Protein AF-A0A838VL26-F1 (afdb_monomer_lite)

pLDDT: mean 94.05, std 8.37, range [40.69, 98.81]

Radius of gyration: 14.15 Å; chains: 1; bounding box: 40×35×31 Å

Sequence (126 aa):
MIEVTEVIELFLQVCPDVRPELEEYRKHWGDEPPLYYCEIDIFTSYVVDSYEKARTESFAPIFQLVERLITEGDDETQCLMIVGLLEGLQNSASWRSFGYHAFEPYLEPTSLAAWRELEVMWEGKD

Secondary structure (DSSP, 8-state):
-B-HHHHHHHHHHH-GGGHHHHHHHHHHHTTPPP-HHHHHHHHHHHHHHHHHTT--TTHHHHHHHHHHHHHHB-HHHHHIIIIIIIHHHHHHHHTSTT-GGGGGGG--HHHHHHHHHHHHHHHTT-

Foldseek 3Di:
DDELVCLLVLLCVLPVVLVVVLVVVCVVVDPDPDPSLVSLLSVLVVCLVCVVVVNCPSLQVNQVSLVCQCVVPDPVSVCCSLVSRLVSNQVVQCPPPVHSVVCLVNHDDVSNVSNVVVVVVVVVPD

Structure (mmCIF, N/CA/C/O backbone):
data_AF-A0A838VL26-F1
#
_entry.id   AF-A0A838VL26-F1
#
loop_
_atom_site.group_PDB
_atom_site.id
_atom_site.type_symbol
_atom_site.label_atom_id
_atom_site.label_alt_id
_atom_site.label_comp_id
_atom_site.label_asym_id
_atom_site.label_entity_id
_atom_site.label_seq_id
_atom_site.pdbx_PDB_ins_code
_atom_site.Cartn_x
_atom_site.Cartn_y
_atom_site.Cartn_z
_atom_site.occupancy
_atom_site.B_iso_or_equiv
_atom_site.auth_seq_id
_atom_site.auth_comp_id
_atom_site.auth_asym_id
_atom_site.auth_atom_id
_atom_site.pdbx_PDB_model_num
ATOM 1 N N . MET A 1 1 ? 1.165 9.511 17.219 1.00 85.62 1 MET A N 1
ATOM 2 C 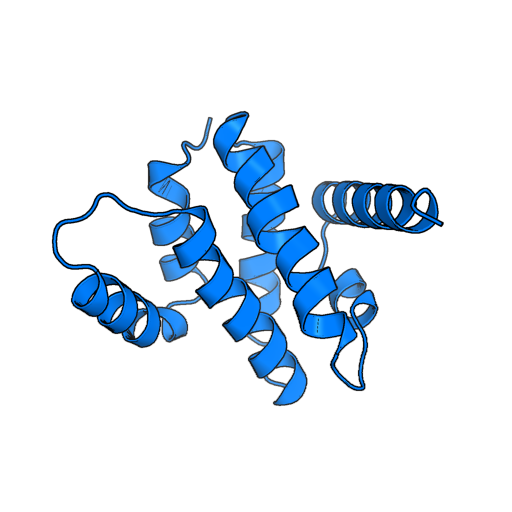CA . MET A 1 1 ? 0.307 9.669 16.045 1.00 85.62 1 MET A CA 1
ATOM 3 C C . MET A 1 1 ? 1.258 9.867 14.891 1.00 85.62 1 MET A C 1
ATOM 5 O O . MET A 1 1 ? 2.207 10.619 15.074 1.00 85.62 1 MET A O 1
ATOM 9 N N . ILE A 1 2 ? 1.130 9.065 13.842 1.00 94.56 2 ILE A N 1
ATOM 10 C CA . ILE A 1 2 ? 1.974 9.202 12.652 1.00 94.56 2 ILE A CA 1
ATOM 11 C C . ILE A 1 2 ? 1.356 10.304 11.798 1.00 94.56 2 ILE A C 1
ATOM 13 O O . ILE A 1 2 ? 0.151 10.263 11.558 1.00 94.56 2 ILE A O 1
ATOM 17 N N . GLU A 1 3 ? 2.160 11.279 11.396 1.00 96.75 3 GLU A N 1
ATOM 18 C CA . GLU A 1 3 ? 1.694 12.433 10.629 1.00 96.75 3 GLU A CA 1
ATOM 19 C C . GLU A 1 3 ? 1.833 12.167 9.125 1.00 96.75 3 GLU A C 1
ATOM 21 O O . GLU A 1 3 ? 2.752 11.467 8.681 1.00 96.75 3 GLU A O 1
ATOM 26 N N . VAL A 1 4 ? 0.993 12.814 8.311 1.00 95.56 4 VAL A N 1
ATOM 27 C CA . VAL A 1 4 ? 0.978 12.602 6.849 1.00 95.56 4 VAL A CA 1
ATOM 28 C C . VAL A 1 4 ? 2.344 12.870 6.197 1.00 95.56 4 VAL A C 1
ATOM 30 O O . VAL A 1 4 ? 2.744 12.203 5.244 1.00 95.56 4 VAL A O 1
ATOM 33 N N . THR A 1 5 ? 3.107 13.808 6.768 1.00 95.50 5 THR A N 1
ATOM 34 C CA . THR A 1 5 ? 4.452 14.192 6.310 1.00 95.50 5 THR A CA 1
ATOM 35 C C . THR A 1 5 ? 5.480 13.056 6.404 1.00 95.50 5 THR A C 1
ATOM 37 O O . THR A 1 5 ? 6.499 13.097 5.716 1.00 95.50 5 THR A O 1
ATOM 40 N N . GLU A 1 6 ? 5.223 12.031 7.223 1.00 96.44 6 GLU A N 1
ATOM 41 C CA . GLU A 1 6 ? 6.119 10.888 7.438 1.00 96.44 6 GLU A CA 1
ATOM 42 C C . GLU A 1 6 ? 5.827 9.717 6.487 1.00 96.44 6 GLU A C 1
ATOM 44 O O . GLU A 1 6 ? 6.688 8.862 6.268 1.00 96.44 6 GLU A O 1
ATOM 49 N N . VAL A 1 7 ? 4.620 9.670 5.909 1.00 96.69 7 VAL A N 1
ATOM 50 C CA . VAL A 1 7 ? 4.082 8.508 5.182 1.00 96.69 7 VAL A CA 1
ATOM 51 C C . VAL A 1 7 ? 5.003 8.061 4.052 1.00 96.69 7 VAL A C 1
ATOM 53 O O . VAL A 1 7 ? 5.378 6.892 3.984 1.00 96.69 7 VAL A O 1
ATOM 56 N N . ILE A 1 8 ? 5.405 8.983 3.179 1.00 96.00 8 ILE A N 1
ATOM 57 C CA . ILE A 1 8 ? 6.173 8.638 1.976 1.00 96.00 8 ILE A CA 1
ATOM 58 C C . ILE A 1 8 ? 7.541 8.053 2.337 1.00 96.00 8 ILE A C 1
ATOM 60 O O . ILE A 1 8 ? 7.962 7.050 1.761 1.00 96.00 8 ILE A O 1
ATOM 64 N N . GLU A 1 9 ? 8.213 8.609 3.345 1.00 95.81 9 GLU A N 1
ATOM 65 C CA . GLU A 1 9 ? 9.499 8.080 3.802 1.00 95.81 9 GLU A CA 1
ATOM 66 C C . GLU A 1 9 ? 9.358 6.713 4.483 1.00 95.81 9 GLU A C 1
ATOM 68 O O . GLU A 1 9 ? 10.234 5.861 4.327 1.00 95.81 9 GLU A O 1
ATOM 73 N N . LEU A 1 10 ? 8.251 6.454 5.187 1.00 97.69 10 LEU A N 1
ATOM 74 C CA . LEU A 1 10 ? 7.957 5.122 5.726 1.00 97.69 10 LEU A CA 1
ATOM 75 C C . LEU A 1 10 ? 7.731 4.099 4.605 1.00 97.69 10 LEU A C 1
ATOM 77 O O . LEU A 1 10 ? 8.268 2.991 4.666 1.00 97.69 10 LEU A O 1
ATOM 81 N N . PHE A 1 11 ? 7.011 4.471 3.545 1.00 97.38 11 PHE A N 1
ATOM 82 C CA . PHE A 1 11 ? 6.819 3.606 2.380 1.00 97.38 11 PHE A CA 1
ATOM 83 C C . PHE A 1 11 ? 8.134 3.297 1.658 1.00 97.38 11 PHE A C 1
ATOM 85 O O . PHE A 1 11 ? 8.386 2.148 1.292 1.00 97.38 11 PHE A O 1
ATOM 92 N N . LEU A 1 12 ? 9.025 4.281 1.518 1.00 96.44 12 LEU A N 1
ATOM 93 C CA . LEU A 1 12 ? 10.348 4.077 0.921 1.00 96.44 12 LEU A CA 1
ATOM 94 C C . LEU A 1 12 ? 11.255 3.136 1.734 1.00 96.44 12 LEU A C 1
ATOM 96 O O . LEU A 1 12 ? 12.210 2.594 1.174 1.00 96.44 12 LEU A O 1
ATOM 100 N N . GLN A 1 13 ? 10.984 2.925 3.027 1.00 96.69 13 GLN A N 1
ATOM 101 C CA . GLN A 1 13 ? 11.711 1.944 3.846 1.00 96.69 13 GLN A CA 1
ATOM 102 C C . GLN A 1 13 ? 11.281 0.503 3.551 1.00 96.69 13 GLN A C 1
ATOM 104 O O . GLN A 1 13 ? 12.120 -0.397 3.578 1.00 96.69 13 GLN A O 1
ATOM 109 N N . VAL A 1 14 ? 9.995 0.277 3.263 1.00 96.00 14 VAL A N 1
ATOM 110 C CA . VAL A 1 14 ? 9.442 -1.064 2.983 1.00 96.00 14 VAL A CA 1
ATOM 111 C C . VAL A 1 14 ? 9.406 -1.399 1.491 1.00 96.00 14 VAL A C 1
ATOM 113 O O . VAL A 1 14 ? 9.353 -2.570 1.119 1.00 96.00 14 VAL A O 1
ATOM 116 N N . CYS A 1 15 ? 9.464 -0.379 0.635 1.00 93.56 15 CYS A N 1
ATOM 117 C CA . CYS A 1 15 ? 9.392 -0.497 -0.814 1.00 93.56 15 CYS A CA 1
ATOM 118 C C . CYS A 1 15 ? 10.355 0.487 -1.511 1.00 93.56 15 CYS A C 1
ATOM 120 O O . CYS A 1 15 ? 9.924 1.442 -2.166 1.00 93.56 15 CYS A O 1
ATOM 122 N N . PRO A 1 16 ? 11.679 0.279 -1.385 1.00 94.56 16 PRO A N 1
ATOM 123 C CA . PRO A 1 16 ? 12.679 1.209 -1.913 1.00 94.56 16 PRO A CA 1
ATOM 124 C C . PRO A 1 16 ? 12.692 1.294 -3.446 1.00 94.56 16 PRO A C 1
ATOM 126 O O . PRO A 1 16 ? 13.146 2.301 -3.989 1.00 94.56 16 PRO A O 1
ATOM 129 N N . ASP A 1 17 ? 12.170 0.280 -4.139 1.00 92.81 17 ASP A N 1
ATOM 130 C CA . ASP A 1 17 ? 12.150 0.188 -5.604 1.00 92.81 17 ASP A CA 1
ATOM 131 C C . ASP A 1 17 ? 11.301 1.284 -6.273 1.00 92.81 17 ASP A C 1
ATOM 133 O O . ASP A 1 17 ? 11.505 1.579 -7.448 1.00 92.81 17 ASP A O 1
ATOM 137 N N . VAL A 1 18 ? 10.399 1.931 -5.524 1.00 94.50 18 VAL A N 1
ATOM 138 C CA . VAL A 1 18 ? 9.567 3.055 -5.998 1.00 94.50 18 VAL A CA 1
ATOM 139 C C . VAL A 1 18 ? 10.349 4.372 -6.068 1.00 94.50 18 VAL A C 1
ATOM 141 O O . VAL A 1 18 ? 9.956 5.300 -6.776 1.00 94.50 18 VAL A O 1
ATOM 144 N N . ARG A 1 19 ? 11.495 4.471 -5.379 1.00 94.88 19 ARG A N 1
ATOM 145 C CA .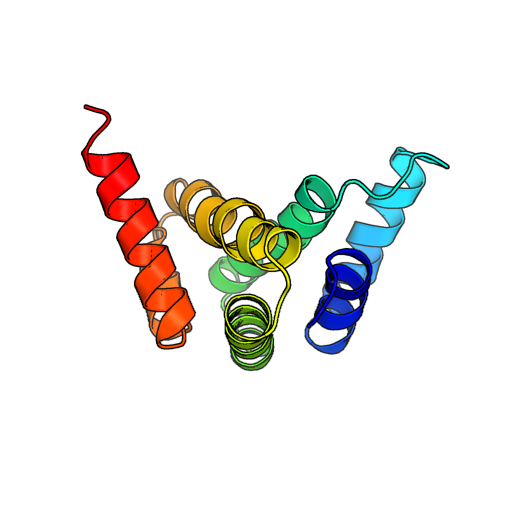 ARG A 1 19 ? 12.276 5.714 -5.269 1.00 94.88 19 ARG A CA 1
ATOM 146 C C . ARG A 1 19 ? 12.572 6.393 -6.615 1.00 94.88 19 ARG A C 1
ATOM 148 O O . ARG A 1 19 ? 12.357 7.600 -6.686 1.00 94.88 19 ARG A O 1
ATOM 155 N N . PRO A 1 20 ? 13.023 5.690 -7.674 1.00 95.00 20 PRO A N 1
ATOM 156 C CA . PRO A 1 20 ? 13.330 6.346 -8.944 1.00 95.00 20 PRO A CA 1
ATOM 157 C C . PRO A 1 20 ? 12.106 7.003 -9.597 1.00 95.00 20 PRO A C 1
ATOM 159 O O . PRO A 1 20 ? 12.223 8.078 -10.177 1.00 95.00 20 PRO A O 1
ATOM 162 N N . GLU A 1 21 ? 10.934 6.374 -9.492 1.00 94.12 21 GLU A N 1
ATOM 163 C CA . GLU A 1 21 ? 9.687 6.897 -10.060 1.00 94.12 21 GLU A CA 1
ATOM 164 C C . GLU A 1 21 ? 9.194 8.122 -9.286 1.00 94.12 21 GLU A C 1
ATOM 166 O O . GLU A 1 21 ? 8.838 9.137 -9.882 1.00 94.12 21 GLU A O 1
ATOM 171 N N . LEU A 1 22 ? 9.275 8.070 -7.955 1.00 93.56 22 LEU A N 1
ATOM 172 C CA . LEU A 1 22 ? 8.947 9.196 -7.086 1.00 93.56 22 LEU A CA 1
ATOM 173 C C . LEU A 1 22 ? 9.881 10.400 -7.304 1.00 93.56 22 LEU A C 1
ATOM 175 O O . LEU A 1 22 ? 9.429 11.544 -7.315 1.00 93.56 22 LEU A O 1
ATOM 179 N N . GLU A 1 23 ? 11.183 10.168 -7.484 1.00 92.94 23 GLU A N 1
ATOM 180 C CA . GLU A 1 23 ? 12.156 11.232 -7.768 1.00 92.94 23 GLU A CA 1
ATOM 181 C C . GLU A 1 23 ? 11.893 11.904 -9.124 1.00 92.94 23 GLU A C 1
ATOM 183 O O . GLU A 1 23 ? 11.954 13.133 -9.220 1.00 92.94 23 GLU A O 1
ATOM 188 N N . GLU A 1 24 ? 11.554 11.129 -10.159 1.00 92.81 24 GLU A N 1
ATOM 189 C CA . GLU A 1 24 ? 11.183 11.684 -11.466 1.00 92.81 24 GLU A CA 1
ATOM 190 C C . GLU A 1 24 ? 9.853 12.449 -11.397 1.00 92.81 24 GLU A C 1
ATOM 192 O O . GLU A 1 24 ? 9.755 13.549 -11.946 1.00 92.81 24 GLU A O 1
ATOM 197 N N . TYR A 1 25 ? 8.863 11.931 -10.658 1.00 91.44 25 TYR A N 1
ATOM 198 C CA . TYR A 1 25 ? 7.617 12.646 -10.376 1.00 91.44 25 TYR A CA 1
ATOM 199 C C . TYR A 1 25 ? 7.900 14.000 -9.712 1.00 91.44 25 TYR A C 1
ATOM 201 O O . TYR A 1 25 ? 7.502 15.040 -10.232 1.00 91.44 25 TYR A O 1
ATOM 209 N N . ARG A 1 26 ? 8.660 14.027 -8.613 1.00 91.06 26 ARG A N 1
ATOM 210 C CA . ARG A 1 26 ? 8.997 15.274 -7.900 1.00 91.06 26 ARG A CA 1
ATOM 211 C C . ARG A 1 26 ? 9.738 16.266 -8.792 1.00 91.06 26 ARG A C 1
ATOM 213 O O . ARG A 1 26 ? 9.423 17.451 -8.800 1.00 91.06 26 ARG A O 1
ATOM 220 N N . LYS A 1 27 ? 10.675 15.787 -9.614 1.00 90.81 27 LYS A N 1
ATOM 221 C CA . LYS A 1 27 ? 11.397 16.626 -10.580 1.00 90.81 27 LYS A CA 1
ATOM 222 C C . LYS A 1 27 ? 10.473 17.248 -11.631 1.00 90.81 27 LYS A C 1
ATOM 224 O O . LYS A 1 27 ? 10.732 18.372 -12.058 1.00 90.81 27 LYS A O 1
ATOM 229 N N . HIS A 1 28 ? 9.423 16.540 -12.050 1.00 88.38 28 HIS A N 1
ATOM 230 C CA . HIS A 1 28 ? 8.428 17.066 -12.984 1.00 88.38 28 HIS A CA 1
ATOM 231 C C . HIS A 1 28 ? 7.651 18.254 -12.397 1.00 88.38 28 HIS A C 1
ATOM 233 O O . HIS A 1 28 ? 7.385 19.218 -13.115 1.00 88.38 28 HIS A O 1
ATOM 239 N N . TRP A 1 29 ? 7.327 18.201 -11.102 1.00 83.75 29 TRP A N 1
ATOM 240 C CA . TRP A 1 29 ? 6.551 19.233 -10.402 1.00 83.75 29 TRP A CA 1
ATOM 241 C C . TRP A 1 29 ? 7.405 20.338 -9.753 1.00 83.75 29 TRP A C 1
ATOM 243 O O . TRP A 1 29 ? 6.880 21.397 -9.421 1.00 83.75 29 TRP A O 1
ATOM 253 N N . GLY A 1 30 ? 8.724 20.155 -9.647 1.00 80.06 30 GLY A N 1
ATOM 254 C CA . GLY A 1 30 ? 9.654 21.189 -9.186 1.00 80.06 30 GLY A CA 1
ATOM 255 C C . GLY A 1 30 ? 9.567 21.448 -7.679 1.00 80.06 30 GLY A C 1
ATOM 256 O O . GLY A 1 30 ? 9.582 20.509 -6.891 1.00 80.06 30 GLY A O 1
ATOM 257 N N . ASP A 1 31 ? 9.509 22.725 -7.285 1.00 80.31 31 ASP A N 1
ATOM 258 C CA . ASP A 1 31 ? 9.498 23.168 -5.878 1.00 80.31 31 ASP A CA 1
ATOM 259 C C . ASP A 1 31 ? 8.081 23.236 -5.264 1.00 80.31 31 ASP A C 1
ATOM 261 O O . ASP A 1 31 ? 7.886 23.834 -4.202 1.00 80.31 31 ASP A O 1
ATOM 265 N N . GLU A 1 32 ? 7.074 22.672 -5.934 1.00 80.31 32 GLU A N 1
ATOM 266 C CA . GLU A 1 32 ? 5.717 22.585 -5.388 1.00 80.31 32 GLU A CA 1
ATOM 267 C C . GLU A 1 32 ? 5.703 21.719 -4.111 1.00 80.31 32 GLU A C 1
ATOM 269 O O . GLU A 1 32 ? 6.471 20.756 -3.994 1.00 80.31 32 GLU A O 1
ATOM 274 N N . PRO A 1 33 ? 4.849 22.040 -3.120 1.00 76.06 33 PRO A N 1
ATOM 275 C CA . PRO A 1 33 ? 4.739 21.238 -1.911 1.00 76.06 33 PRO A CA 1
ATOM 276 C C . PRO A 1 33 ? 4.300 19.799 -2.239 1.00 76.06 33 PRO A C 1
ATOM 278 O O . PRO A 1 33 ? 3.593 19.585 -3.229 1.00 76.06 33 PRO A O 1
ATOM 281 N N . PRO A 1 34 ? 4.664 18.808 -1.400 1.00 75.81 34 PRO A N 1
ATOM 282 C CA . PRO A 1 34 ? 4.289 17.418 -1.628 1.00 75.81 34 PRO A CA 1
ATOM 283 C C . PRO A 1 34 ? 2.778 17.255 -1.790 1.00 75.81 34 PRO A C 1
ATOM 285 O O . PRO A 1 34 ? 1.991 17.653 -0.930 1.00 75.81 34 PRO A O 1
ATOM 288 N N . LEU A 1 35 ? 2.377 16.622 -2.889 1.00 87.25 35 LEU A N 1
ATOM 289 C CA . LEU A 1 35 ? 0.999 16.213 -3.123 1.00 87.25 35 LEU A CA 1
ATOM 290 C C . LEU A 1 35 ? 0.858 14.765 -2.660 1.00 87.25 35 LEU A C 1
ATOM 292 O O . LEU A 1 35 ? 0.945 13.852 -3.475 1.00 87.25 35 LEU A O 1
ATOM 296 N N . TYR A 1 36 ? 0.676 14.545 -1.354 1.00 92.19 36 TYR A N 1
ATOM 297 C CA . TYR A 1 36 ? 0.710 13.197 -0.763 1.00 92.19 36 TYR A CA 1
ATOM 298 C C . TYR A 1 36 ? -0.244 12.205 -1.440 1.00 92.19 36 TYR A C 1
ATOM 300 O O . TYR A 1 36 ? 0.126 11.057 -1.649 1.00 92.19 36 TYR A O 1
ATOM 308 N N . TYR A 1 37 ? -1.429 12.657 -1.863 1.00 91.75 37 TYR A N 1
ATOM 309 C CA . TYR A 1 37 ? -2.382 11.839 -2.624 1.00 91.75 37 TYR A CA 1
ATOM 310 C C . TYR A 1 37 ? -1.881 11.451 -4.022 1.00 91.75 37 TYR A C 1
ATOM 312 O O . TYR A 1 37 ? -2.213 10.382 -4.517 1.00 91.75 37 TYR A O 1
ATOM 320 N N . CYS A 1 38 ? -1.076 12.290 -4.669 1.00 91.94 38 CYS A N 1
ATOM 321 C CA . CYS A 1 38 ? -0.473 11.956 -5.957 1.00 91.94 38 CYS A CA 1
ATOM 322 C C . CYS A 1 38 ? 0.778 11.089 -5.778 1.00 91.94 38 CYS A C 1
ATOM 324 O O . CYS A 1 38 ? 1.000 10.167 -6.552 1.00 91.94 38 CYS A O 1
ATOM 326 N N . GLU A 1 39 ? 1.586 11.353 -4.748 1.00 94.50 39 GLU A N 1
ATOM 327 C CA . GLU A 1 39 ? 2.763 10.532 -4.453 1.00 94.50 39 GLU A CA 1
ATOM 328 C C . GLU A 1 39 ? 2.365 9.118 -4.009 1.00 94.50 39 GLU A C 1
ATOM 330 O O . GLU A 1 39 ? 3.020 8.156 -4.405 1.00 94.50 39 GLU A O 1
ATOM 335 N N . ILE A 1 40 ? 1.276 8.962 -3.243 1.00 96.69 40 I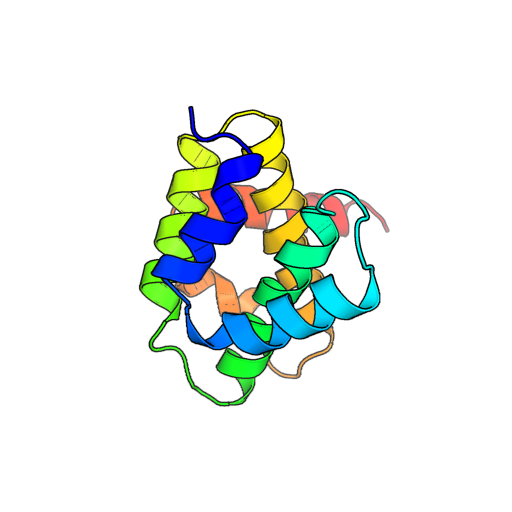LE A N 1
ATOM 336 C CA . ILE A 1 40 ? 0.801 7.638 -2.821 1.00 96.69 40 ILE A CA 1
ATOM 337 C C . ILE A 1 40 ? 0.265 6.805 -3.997 1.00 96.69 40 ILE A C 1
ATOM 339 O O . ILE A 1 40 ? 0.413 5.584 -3.990 1.00 96.69 40 ILE A O 1
ATOM 343 N N . ASP A 1 41 ? -0.266 7.443 -5.047 1.00 95.06 41 ASP A N 1
ATOM 344 C CA . ASP A 1 41 ? -0.744 6.761 -6.262 1.00 95.06 41 ASP A CA 1
ATOM 345 C C . ASP A 1 41 ? 0.389 6.055 -7.034 1.00 95.06 41 ASP A C 1
ATOM 347 O O . ASP A 1 41 ? 0.184 5.029 -7.689 1.00 95.06 41 ASP A O 1
ATOM 351 N N . ILE A 1 42 ? 1.628 6.530 -6.876 1.00 95.88 42 ILE A N 1
ATOM 352 C CA . ILE A 1 42 ? 2.818 5.849 -7.400 1.00 95.88 42 ILE A CA 1
ATOM 353 C C . ILE A 1 42 ? 2.997 4.490 -6.704 1.00 95.88 42 ILE A C 1
ATOM 355 O O . ILE A 1 42 ? 3.278 3.479 -7.350 1.00 95.88 42 ILE A O 1
ATOM 359 N N . PHE A 1 43 ? 2.770 4.423 -5.388 1.00 97.00 43 PHE A N 1
ATOM 360 C CA . PHE A 1 43 ? 2.830 3.165 -4.637 1.00 97.00 43 PHE A CA 1
ATOM 361 C C . PHE A 1 43 ? 1.659 2.239 -4.980 1.00 97.00 43 PHE A C 1
ATOM 363 O O . PHE A 1 43 ? 1.865 1.033 -5.130 1.00 97.00 43 PHE A O 1
ATOM 370 N N . THR A 1 44 ? 0.456 2.788 -5.174 1.00 97.06 44 THR A N 1
ATOM 371 C CA . THR A 1 44 ? -0.700 2.048 -5.705 1.00 97.06 44 THR A CA 1
ATOM 372 C C . THR A 1 44 ? -0.352 1.377 -7.033 1.00 97.06 44 THR A C 1
ATOM 374 O O . THR A 1 44 ? -0.509 0.161 -7.183 1.00 97.06 44 THR A O 1
ATOM 377 N N . SER A 1 45 ? 0.184 2.153 -7.979 1.00 96.31 45 SER A N 1
ATOM 378 C CA . SER A 1 45 ? 0.597 1.667 -9.298 1.00 96.31 45 SER A CA 1
ATOM 379 C C . SER A 1 45 ? 1.657 0.576 -9.185 1.00 96.31 45 SER A C 1
ATOM 381 O O . SER A 1 45 ? 1.516 -0.484 -9.796 1.00 96.31 45 SER A O 1
ATOM 383 N N . TYR A 1 46 ? 2.668 0.781 -8.337 1.00 96.88 46 TYR A N 1
ATOM 384 C CA . TYR A 1 46 ? 3.706 -0.213 -8.078 1.00 96.88 46 TYR A CA 1
ATOM 385 C C . TYR A 1 46 ? 3.137 -1.549 -7.587 1.00 96.88 46 TYR A C 1
ATOM 387 O O . TYR A 1 46 ? 3.538 -2.605 -8.086 1.00 96.88 46 TYR A O 1
ATOM 395 N N . VAL A 1 47 ? 2.212 -1.530 -6.623 1.00 98.00 47 VAL A N 1
ATOM 396 C CA . VAL A 1 47 ? 1.608 -2.749 -6.060 1.00 98.00 47 VAL A CA 1
ATOM 397 C C . VAL A 1 47 ? 0.807 -3.499 -7.126 1.00 98.00 47 VAL A C 1
ATOM 399 O O . VAL A 1 47 ? 0.985 -4.707 -7.291 1.00 98.00 47 VAL A O 1
ATOM 402 N N . VAL A 1 48 ? -0.012 -2.790 -7.906 1.00 98.19 48 VAL A N 1
ATOM 403 C CA . VAL A 1 48 ? -0.822 -3.377 -8.989 1.00 98.19 48 VAL A CA 1
ATOM 404 C C . VAL A 1 48 ? 0.059 -4.029 -10.053 1.00 98.19 48 VAL A C 1
ATOM 406 O O . VAL A 1 48 ? -0.133 -5.197 -10.401 1.00 98.19 48 VAL A O 1
ATOM 409 N N . ASP A 1 49 ? 1.069 -3.305 -10.525 1.00 97.38 49 ASP A N 1
ATOM 410 C CA . ASP A 1 49 ? 2.005 -3.783 -11.539 1.00 97.38 49 ASP A CA 1
ATOM 411 C C . ASP A 1 49 ? 2.868 -4.950 -11.050 1.00 97.38 49 ASP A C 1
ATOM 413 O O . ASP A 1 49 ? 3.241 -5.837 -11.825 1.00 97.38 49 ASP A O 1
ATOM 417 N N . SER A 1 50 ? 3.232 -4.942 -9.770 1.00 97.38 50 SER A N 1
ATOM 418 C CA . SER A 1 50 ? 4.027 -6.004 -9.158 1.00 97.38 50 SER A CA 1
ATOM 419 C C . SER A 1 50 ? 3.213 -7.285 -9.008 1.00 97.38 50 SER A C 1
ATOM 421 O O . SER A 1 50 ? 3.727 -8.361 -9.323 1.00 97.38 50 SER A O 1
ATOM 423 N N . TYR A 1 51 ? 1.927 -7.176 -8.656 1.00 98.19 51 TYR A N 1
ATOM 424 C CA . TYR A 1 51 ? 1.016 -8.320 -8.651 1.00 98.19 51 TYR A CA 1
ATOM 425 C C . TYR A 1 51 ? 0.878 -8.936 -10.048 1.00 98.19 51 TYR A C 1
ATOM 427 O O . TYR A 1 51 ? 1.044 -10.144 -10.210 1.00 98.19 51 TYR A O 1
ATOM 435 N N . GLU A 1 52 ? 0.674 -8.107 -11.079 1.00 97.75 52 GLU A N 1
ATOM 436 C CA . GLU A 1 52 ? 0.573 -8.561 -12.476 1.00 97.75 52 GLU A CA 1
ATOM 437 C C . GLU A 1 52 ? 1.831 -9.312 -12.947 1.00 97.75 52 GLU A C 1
ATOM 439 O O . GLU A 1 52 ? 1.756 -10.256 -13.734 1.00 97.75 52 GLU A O 1
ATOM 444 N N . LYS A 1 53 ? 3.000 -8.925 -12.424 1.00 97.50 53 LYS A N 1
ATOM 445 C CA . LYS A 1 53 ? 4.304 -9.538 -12.723 1.00 97.50 53 LYS A CA 1
ATOM 446 C C . LYS A 1 53 ? 4.672 -10.677 -11.761 1.00 97.50 53 LYS A C 1
ATOM 448 O O . LYS A 1 53 ? 5.799 -11.167 -11.831 1.00 97.50 53 LYS A O 1
ATOM 453 N N . ALA A 1 54 ? 3.752 -11.093 -10.886 1.00 97.25 54 ALA A N 1
ATOM 454 C CA . ALA A 1 54 ? 3.947 -12.111 -9.850 1.00 97.25 54 ALA A CA 1
ATOM 455 C C . ALA A 1 54 ? 5.129 -11.831 -8.895 1.00 97.25 54 ALA A C 1
ATOM 457 O O . ALA A 1 54 ? 5.779 -12.759 -8.416 1.00 97.25 54 ALA A O 1
ATOM 458 N N . ARG A 1 55 ? 5.406 -10.551 -8.618 1.00 96.56 55 ARG A N 1
ATOM 459 C CA . ARG A 1 55 ? 6.438 -10.088 -7.679 1.00 96.56 55 ARG A CA 1
ATOM 460 C C . ARG A 1 55 ? 5.782 -9.549 -6.418 1.00 96.56 55 ARG A C 1
ATOM 462 O O . ARG A 1 55 ? 5.416 -8.381 -6.351 1.00 96.56 55 ARG A O 1
ATOM 469 N N . THR A 1 56 ? 5.564 -10.412 -5.436 1.00 96.44 56 THR A N 1
ATOM 470 C CA . THR A 1 56 ? 4.821 -10.063 -4.213 1.00 96.44 56 THR A CA 1
ATOM 471 C C . THR A 1 56 ? 5.695 -10.082 -2.960 1.00 96.44 56 THR A C 1
ATOM 473 O O . THR A 1 56 ? 5.181 -10.113 -1.845 1.00 96.44 56 THR A O 1
ATOM 476 N N . GLU A 1 57 ? 7.019 -10.088 -3.113 1.00 93.94 57 GLU A N 1
ATOM 477 C CA . GLU A 1 57 ? 7.983 -10.203 -2.013 1.00 93.94 57 GLU A CA 1
ATOM 478 C C . GLU A 1 57 ? 7.892 -9.021 -1.038 1.00 93.94 57 GLU A C 1
ATOM 480 O O . GLU A 1 57 ? 8.019 -9.202 0.171 1.00 93.94 57 GLU A O 1
ATOM 485 N N . SER A 1 58 ? 7.607 -7.823 -1.555 1.00 93.25 58 SER A N 1
ATOM 486 C CA . SER A 1 58 ? 7.445 -6.604 -0.753 1.00 93.25 58 SER A CA 1
ATOM 487 C C . SER A 1 58 ? 6.032 -6.416 -0.198 1.00 93.25 58 SER A C 1
ATOM 489 O O . SER A 1 58 ? 5.798 -5.457 0.529 1.00 93.25 58 SER A O 1
ATOM 491 N N . PHE A 1 59 ? 5.070 -7.292 -0.512 1.00 97.25 59 PHE A N 1
ATOM 492 C CA . PHE A 1 59 ? 3.668 -7.033 -0.165 1.00 97.25 59 PHE A CA 1
ATOM 493 C C . PHE A 1 59 ? 3.446 -7.087 1.341 1.00 97.25 59 PHE A C 1
ATOM 495 O O . PHE A 1 59 ? 2.886 -6.154 1.899 1.00 97.25 59 PHE A O 1
ATOM 502 N N . ALA A 1 60 ? 3.937 -8.130 2.014 1.00 97.25 60 ALA A N 1
ATOM 503 C CA . ALA A 1 60 ? 3.768 -8.265 3.459 1.00 97.25 60 ALA A CA 1
ATOM 504 C C . ALA A 1 60 ? 4.209 -7.006 4.242 1.00 97.25 60 ALA A C 1
ATOM 506 O O . ALA A 1 60 ? 3.385 -6.469 4.980 1.00 97.25 60 ALA A O 1
ATOM 507 N N . PRO A 1 61 ? 5.434 -6.464 4.071 1.00 97.81 61 PRO A N 1
ATOM 508 C CA . PRO A 1 61 ? 5.825 -5.253 4.792 1.00 97.81 61 PRO A CA 1
ATOM 509 C C . PRO A 1 61 ? 5.069 -3.992 4.337 1.00 97.81 61 PRO A C 1
ATOM 511 O O . PRO A 1 61 ? 4.844 -3.109 5.162 1.00 97.81 61 PRO A O 1
ATOM 514 N N . ILE A 1 62 ? 4.636 -3.899 3.071 1.00 98.19 62 ILE A N 1
ATOM 515 C CA . ILE A 1 62 ? 3.788 -2.792 2.597 1.00 98.19 62 ILE A CA 1
ATOM 516 C C . ILE A 1 62 ? 2.438 -2.810 3.318 1.00 98.19 62 ILE A C 1
ATOM 518 O O . ILE A 1 62 ? 2.063 -1.820 3.937 1.00 98.19 62 ILE A O 1
ATOM 522 N N . PHE A 1 63 ? 1.716 -3.929 3.287 1.00 98.56 63 PHE A N 1
ATOM 523 C CA . PHE A 1 63 ? 0.377 -4.004 3.873 1.00 98.56 63 PHE A CA 1
ATOM 524 C C . PHE A 1 63 ? 0.393 -3.943 5.409 1.00 98.56 63 PHE A C 1
ATOM 526 O O . PHE A 1 63 ? -0.502 -3.346 6.003 1.00 98.56 63 PHE A O 1
ATOM 533 N N . GLN A 1 64 ? 1.458 -4.427 6.059 1.00 98.62 64 GLN A N 1
ATOM 534 C CA . GLN A 1 64 ? 1.686 -4.190 7.491 1.00 98.62 64 GLN A CA 1
ATOM 535 C C . GLN A 1 64 ? 1.885 -2.705 7.818 1.00 98.62 64 GLN A C 1
ATOM 537 O O . GLN A 1 64 ? 1.408 -2.227 8.848 1.00 98.62 64 GLN A O 1
ATOM 542 N N . LEU A 1 65 ? 2.581 -1.958 6.954 1.00 98.69 65 LEU A N 1
ATOM 543 C CA . LEU A 1 65 ? 2.713 -0.513 7.116 1.00 98.69 65 LEU A CA 1
ATOM 544 C C . LEU A 1 65 ? 1.362 0.189 6.929 1.00 98.69 65 LEU A C 1
ATOM 546 O O . LEU A 1 65 ? 1.037 1.064 7.724 1.00 98.69 65 LEU A O 1
ATOM 550 N N . VAL A 1 66 ? 0.562 -0.215 5.939 1.00 98.62 66 VAL A N 1
ATOM 551 C CA . VAL A 1 66 ? -0.789 0.332 5.717 1.00 98.62 66 VAL A CA 1
ATOM 552 C C . VAL A 1 66 ? -1.667 0.149 6.953 1.00 98.62 66 VAL A C 1
ATOM 554 O O . VAL A 1 66 ? -2.252 1.117 7.433 1.00 98.62 66 VAL A O 1
ATOM 557 N N . GLU A 1 67 ? -1.704 -1.059 7.518 1.00 98.81 67 GLU A N 1
ATOM 558 C CA . GLU A 1 67 ? -2.425 -1.347 8.764 1.00 98.81 67 GLU A CA 1
ATOM 559 C C . GLU A 1 67 ? -1.987 -0.423 9.901 1.00 98.81 67 GLU A C 1
ATOM 561 O O . GLU A 1 67 ? -2.811 0.182 10.591 1.00 98.81 67 GLU A O 1
ATOM 566 N N . ARG A 1 68 ? -0.671 -0.277 10.080 1.00 98.62 68 ARG A N 1
ATOM 567 C CA . ARG A 1 68 ? -0.102 0.589 11.111 1.00 98.62 68 ARG A CA 1
ATOM 568 C C . ARG A 1 68 ? -0.475 2.057 10.894 1.00 98.62 68 ARG A C 1
ATOM 570 O O . ARG A 1 68 ? -0.802 2.745 11.851 1.00 98.62 68 ARG A O 1
ATOM 577 N N . LEU A 1 69 ? -0.448 2.544 9.658 1.00 98.62 69 LEU A N 1
ATOM 578 C CA . LEU A 1 69 ? -0.794 3.930 9.338 1.00 98.62 69 LEU A CA 1
ATOM 579 C C . LEU A 1 69 ? -2.290 4.215 9.536 1.00 98.62 69 LEU A C 1
ATOM 581 O O . LEU A 1 69 ? -2.639 5.289 10.016 1.00 98.62 69 LEU A O 1
ATOM 585 N N . ILE A 1 70 ? -3.167 3.248 9.256 1.00 98.62 70 ILE A N 1
ATOM 586 C CA . ILE A 1 70 ? -4.608 3.367 9.535 1.00 98.62 70 ILE A CA 1
ATOM 587 C C . ILE A 1 70 ? -4.896 3.331 11.047 1.00 98.62 70 ILE A C 1
ATOM 589 O O . ILE A 1 70 ? -5.825 3.978 11.517 1.00 98.62 70 ILE A O 1
ATOM 593 N N . THR A 1 71 ? -4.116 2.586 11.830 1.00 98.44 71 THR A N 1
ATOM 594 C CA . THR A 1 71 ? -4.378 2.400 13.270 1.00 98.44 71 THR A CA 1
ATOM 595 C C . THR A 1 71 ? -3.693 3.434 14.165 1.00 98.44 71 THR A C 1
ATOM 597 O O . THR A 1 71 ? -4.235 3.803 15.207 1.00 98.44 71 THR A O 1
ATOM 600 N N . GLU A 1 72 ? -2.504 3.904 13.785 1.00 98.06 72 GLU A N 1
ATOM 601 C CA . GLU A 1 72 ? -1.659 4.795 14.594 1.00 98.06 72 GLU A CA 1
ATOM 602 C C . GLU A 1 72 ? -1.528 6.218 14.015 1.00 98.06 72 GLU A C 1
ATOM 604 O O . GLU A 1 72 ? -0.958 7.097 14.677 1.00 98.06 72 GLU A O 1
ATOM 609 N N . GLY A 1 73 ? -2.007 6.445 12.788 1.00 98.06 73 GLY A N 1
ATOM 610 C CA . GLY A 1 73 ? -1.961 7.731 12.091 1.00 98.06 73 GLY A CA 1
ATOM 611 C C . GLY A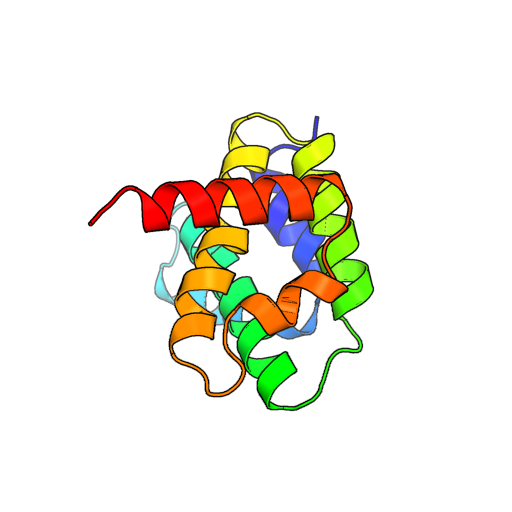 1 73 ? -2.958 8.762 12.617 1.00 98.06 73 GLY A C 1
ATOM 612 O O . GLY A 1 73 ? -3.926 8.419 13.299 1.00 98.06 73 GLY A O 1
ATOM 613 N N . ASP A 1 74 ? -2.709 10.033 12.307 1.00 98.12 74 ASP A N 1
ATOM 614 C CA . ASP A 1 74 ? -3.702 11.103 12.452 1.00 98.12 74 ASP A CA 1
ATOM 615 C C . ASP A 1 74 ? -4.836 10.963 11.427 1.00 98.12 74 ASP A C 1
ATOM 617 O O . ASP A 1 74 ? -4.777 10.135 10.517 1.00 98.12 74 ASP A O 1
ATOM 621 N N . ASP A 1 75 ? -5.882 11.778 11.568 1.00 97.75 75 ASP A N 1
ATOM 622 C CA . ASP A 1 75 ? -7.041 11.748 10.667 1.00 97.75 75 ASP A CA 1
ATOM 623 C C . ASP A 1 75 ? -6.623 11.919 9.192 1.00 97.75 75 ASP A C 1
ATOM 625 O O . ASP A 1 75 ? -7.197 11.288 8.303 1.00 97.75 75 ASP A O 1
ATOM 629 N N . GLU A 1 76 ? -5.599 12.738 8.919 1.00 97.44 76 GLU A N 1
ATOM 630 C CA . GLU A 1 76 ? -5.091 12.964 7.564 1.00 97.44 76 GLU A CA 1
ATOM 631 C C . GLU A 1 76 ? -4.357 11.735 7.009 1.00 97.44 76 GLU A C 1
ATOM 633 O O . GLU A 1 76 ? -4.617 11.326 5.877 1.00 97.44 76 GLU A O 1
ATOM 638 N N . THR A 1 77 ? -3.505 11.092 7.808 1.00 98.44 77 THR A N 1
ATOM 639 C CA . THR A 1 77 ? -2.805 9.847 7.459 1.00 98.44 77 THR A CA 1
ATOM 640 C C . THR A 1 77 ? -3.780 8.702 7.246 1.00 98.44 77 THR A C 1
ATOM 642 O O . THR A 1 77 ? -3.667 7.975 6.257 1.00 98.44 77 THR A O 1
ATOM 645 N N . GLN A 1 78 ? -4.762 8.549 8.137 1.00 98.50 78 GLN A N 1
ATOM 646 C CA . GLN A 1 78 ? -5.808 7.537 7.998 1.00 98.50 78 GLN A CA 1
ATOM 647 C C . GLN A 1 78 ? -6.584 7.740 6.696 1.00 98.50 78 GLN A C 1
ATOM 649 O O . GLN A 1 78 ? -6.752 6.796 5.922 1.00 98.50 78 GLN A O 1
ATOM 654 N N . CYS A 1 79 ? -6.988 8.981 6.410 1.00 98.12 79 CYS A N 1
ATOM 655 C CA . CYS A 1 79 ? -7.674 9.327 5.170 1.00 98.12 79 CYS A CA 1
ATOM 656 C C . CYS A 1 79 ? -6.801 9.037 3.941 1.00 98.12 79 CYS A C 1
ATOM 658 O O . CYS A 1 79 ? -7.266 8.396 3.001 1.00 98.12 79 CYS A O 1
ATOM 660 N N . LEU A 1 80 ? -5.519 9.413 3.964 1.00 98.44 80 LEU A N 1
ATOM 661 C CA . LEU A 1 80 ? -4.588 9.134 2.870 1.00 98.44 80 LEU A CA 1
ATOM 662 C C . LEU A 1 80 ? -4.429 7.628 2.614 1.00 98.44 80 LEU A C 1
ATOM 664 O O . LEU A 1 80 ? -4.371 7.207 1.462 1.00 98.44 80 LEU A O 1
ATOM 668 N N . MET A 1 81 ? -4.374 6.798 3.657 1.00 98.56 81 MET A N 1
ATOM 669 C CA . MET A 1 81 ? -4.283 5.345 3.483 1.00 98.56 81 MET A CA 1
ATOM 670 C C . MET A 1 81 ? -5.573 4.739 2.942 1.00 98.56 81 MET A C 1
ATOM 672 O O . MET A 1 81 ? -5.520 3.899 2.049 1.00 98.56 81 MET A O 1
ATOM 676 N N . ILE A 1 82 ? -6.731 5.164 3.444 1.00 98.25 82 ILE A N 1
ATOM 677 C CA . ILE A 1 82 ? -8.018 4.595 3.030 1.00 98.25 82 ILE A CA 1
ATOM 678 C C . ILE A 1 82 ? -8.402 5.093 1.628 1.00 98.25 82 ILE A C 1
ATOM 680 O O . ILE A 1 82 ? -8.622 4.294 0.723 1.00 98.25 82 ILE A O 1
ATOM 684 N N . VAL A 1 83 ? -8.440 6.408 1.428 1.00 96.62 83 VAL A N 1
ATOM 685 C CA . VAL A 1 83 ? -8.904 7.053 0.186 1.00 96.62 83 VAL A CA 1
ATOM 686 C C . VAL A 1 83 ? -7.781 7.161 -0.847 1.00 96.62 83 VAL A C 1
ATOM 688 O O . VAL A 1 83 ? -7.999 6.979 -2.037 1.00 96.62 83 VAL A O 1
ATOM 691 N N . GLY A 1 84 ? -6.551 7.453 -0.427 1.00 96.88 84 GLY A N 1
ATOM 692 C CA . GLY A 1 84 ? -5.431 7.561 -1.365 1.00 96.88 84 GLY A CA 1
ATOM 693 C C . GLY A 1 84 ? -4.933 6.199 -1.849 1.00 96.88 84 GLY A C 1
ATOM 694 O O . GLY A 1 84 ? -4.775 5.989 -3.050 1.00 96.88 84 GLY A O 1
ATOM 695 N N . LEU A 1 85 ? -4.698 5.262 -0.926 1.00 98.31 85 LEU A N 1
ATOM 696 C CA . LEU A 1 85 ? -4.100 3.967 -1.260 1.00 98.31 85 LEU A CA 1
ATOM 697 C C . LEU A 1 85 ? -5.139 2.857 -1.482 1.00 98.31 85 LEU A C 1
ATOM 699 O O . LEU A 1 85 ? -5.149 2.267 -2.558 1.00 98.31 85 LEU A O 1
ATOM 703 N N . LEU A 1 86 ? -5.999 2.536 -0.504 1.00 98.56 86 LEU A N 1
ATOM 704 C CA . LEU A 1 86 ? -6.919 1.390 -0.630 1.00 98.56 86 LEU A CA 1
ATOM 705 C C . LEU A 1 86 ? -7.942 1.592 -1.757 1.00 98.56 86 LEU A C 1
ATOM 707 O O . LEU A 1 86 ? -8.097 0.711 -2.604 1.00 98.56 86 LEU A O 1
ATOM 711 N N . GLU A 1 87 ? -8.589 2.758 -1.822 1.00 98.00 87 GLU A N 1
ATOM 712 C CA . GLU A 1 87 ? -9.482 3.101 -2.938 1.00 98.00 87 GLU A CA 1
ATOM 713 C C . GLU A 1 87 ? -8.714 3.167 -4.270 1.00 98.00 87 GLU A C 1
ATOM 715 O O . GLU A 1 87 ? -9.193 2.670 -5.290 1.00 98.00 87 GLU A O 1
ATOM 720 N N . GLY A 1 88 ? -7.485 3.697 -4.267 1.00 97.56 88 GLY A N 1
ATOM 721 C CA . GLY A 1 88 ? -6.600 3.692 -5.434 1.00 97.56 88 GLY A CA 1
ATOM 722 C C . GLY A 1 88 ? -6.318 2.280 -5.961 1.00 97.56 88 GLY A C 1
ATOM 723 O O . GLY A 1 88 ? -6.377 2.043 -7.173 1.00 97.56 88 GLY A O 1
ATOM 724 N N . LEU A 1 89 ? -6.063 1.322 -5.064 1.00 97.94 89 LEU A N 1
ATOM 725 C CA . LEU A 1 89 ? -5.856 -0.088 -5.401 1.00 97.94 89 LEU A CA 1
ATOM 726 C C . LEU A 1 89 ? -7.127 -0.703 -5.987 1.00 97.94 89 LEU A C 1
ATOM 728 O O . LEU A 1 89 ? -7.044 -1.351 -7.032 1.00 97.94 89 LEU A O 1
ATOM 732 N N . GLN A 1 90 ? -8.293 -0.470 -5.371 1.00 97.44 90 GLN A N 1
ATOM 733 C CA . GLN A 1 90 ? -9.578 -0.929 -5.911 1.00 97.44 90 GLN A CA 1
ATOM 734 C C . GLN A 1 90 ? -9.802 -0.402 -7.331 1.00 97.44 90 GLN A C 1
ATOM 736 O O . GLN A 1 90 ? -10.046 -1.181 -8.259 1.00 97.44 90 GLN A O 1
ATOM 741 N N . ASN A 1 91 ? -9.635 0.906 -7.525 1.00 96.12 91 ASN A N 1
ATOM 742 C CA . ASN A 1 91 ? -9.823 1.565 -8.813 1.00 96.12 91 ASN A CA 1
ATOM 743 C C . ASN A 1 91 ? -8.857 1.034 -9.878 1.00 96.12 91 ASN A C 1
ATOM 745 O O . ASN A 1 91 ? -9.286 0.637 -10.961 1.00 96.12 91 ASN A O 1
ATOM 749 N N . SER A 1 92 ? -7.560 0.983 -9.579 1.00 96.00 92 SER A N 1
ATOM 750 C CA . SER A 1 92 ? -6.527 0.576 -10.540 1.00 96.00 92 SER A CA 1
ATOM 751 C C . SER A 1 92 ? -6.637 -0.900 -10.926 1.00 96.00 92 SER A C 1
ATOM 753 O O . SER A 1 92 ? -6.521 -1.259 -12.102 1.00 96.00 92 SER A O 1
ATOM 755 N N . ALA A 1 93 ? -6.905 -1.765 -9.948 1.00 97.25 93 ALA A N 1
ATOM 756 C CA . ALA A 1 93 ? -7.006 -3.205 -10.151 1.00 97.25 93 ALA A CA 1
ATOM 757 C C . ALA A 1 93 ? -8.324 -3.646 -10.802 1.00 97.25 93 ALA A C 1
ATOM 759 O O . ALA A 1 93 ? -8.353 -4.692 -11.449 1.00 97.25 93 ALA A O 1
ATOM 760 N N . SER A 1 94 ? -9.393 -2.847 -10.700 1.00 95.56 94 SER A N 1
ATOM 761 C CA . SER A 1 94 ? -10.677 -3.113 -11.374 1.00 95.56 94 SER A CA 1
ATOM 762 C C . SER A 1 94 ? -10.545 -3.250 -12.894 1.00 95.56 94 SER A C 1
ATOM 764 O O . SER A 1 94 ? -11.315 -3.970 -13.525 1.00 95.56 94 SER A O 1
ATOM 766 N N . TRP A 1 95 ? -9.546 -2.594 -13.494 1.00 94.00 95 TRP A N 1
ATOM 767 C CA . TRP A 1 95 ? -9.268 -2.660 -14.934 1.00 94.00 95 TRP A CA 1
ATOM 768 C C . TRP A 1 95 ? -8.319 -3.799 -15.324 1.00 94.00 95 TRP A C 1
ATOM 770 O O . TRP A 1 95 ? -8.000 -3.962 -16.505 1.00 94.00 95 TRP A O 1
ATOM 780 N N . ARG A 1 96 ? -7.817 -4.567 -14.351 1.00 96.38 96 ARG A N 1
ATOM 781 C CA . ARG A 1 96 ? -6.908 -5.696 -14.572 1.00 96.38 96 ARG A CA 1
ATOM 782 C C . ARG A 1 96 ? -7.681 -7.013 -14.565 1.00 96.38 96 ARG A C 1
ATOM 784 O O . ARG A 1 96 ? -8.727 -7.145 -13.942 1.00 96.38 96 ARG A O 1
ATOM 791 N N . SER A 1 97 ? -7.134 -8.025 -15.239 1.00 96.88 97 SER A N 1
ATOM 792 C CA . SER A 1 97 ? -7.783 -9.342 -15.365 1.00 96.88 97 SER A CA 1
ATOM 793 C C . SER A 1 97 ? -7.968 -10.083 -14.034 1.00 96.88 97 SER A C 1
ATOM 795 O O . SER A 1 97 ? -8.852 -10.930 -13.934 1.00 96.88 97 SER A O 1
ATOM 797 N N . PHE A 1 98 ? -7.156 -9.767 -13.022 1.00 97.25 98 PHE A N 1
ATOM 798 C CA . PHE A 1 98 ? -7.222 -10.370 -11.691 1.00 97.25 98 PHE A CA 1
ATOM 799 C C . PHE A 1 98 ? -8.210 -9.670 -10.736 1.00 97.25 98 PHE A C 1
ATOM 801 O O . PHE A 1 98 ? -8.560 -10.258 -9.716 1.00 97.25 98 PHE A O 1
ATOM 808 N N . GLY A 1 99 ? -8.691 -8.465 -11.073 1.00 97.25 99 GLY A N 1
ATOM 809 C CA . GLY A 1 99 ? -9.631 -7.690 -10.254 1.00 97.25 99 GLY A CA 1
ATOM 810 C C . GLY A 1 99 ? -9.063 -7.208 -8.910 1.00 97.25 99 GLY A C 1
ATOM 811 O O . GLY A 1 99 ? -7.977 -7.593 -8.490 1.00 97.25 99 GLY A O 1
ATOM 812 N N . TYR A 1 100 ? -9.797 -6.356 -8.194 1.00 96.75 100 TYR A N 1
ATOM 813 C CA . TYR A 1 100 ? -9.298 -5.782 -6.936 1.00 96.75 100 TYR A CA 1
ATOM 814 C C . TYR A 1 100 ? -9.304 -6.756 -5.750 1.00 96.75 100 TYR A C 1
ATOM 816 O O . TYR A 1 100 ? -8.417 -6.672 -4.903 1.00 96.75 100 TYR A O 1
ATOM 824 N N . HIS A 1 101 ? -10.212 -7.738 -5.720 1.00 97.19 101 HIS A N 1
ATOM 825 C CA . HIS A 1 101 ? -10.260 -8.775 -4.675 1.00 97.19 101 HIS A CA 1
ATOM 826 C C . HIS A 1 101 ? -8.951 -9.577 -4.537 1.00 97.19 101 HIS A C 1
ATOM 828 O O . HIS A 1 101 ? -8.710 -10.216 -3.514 1.00 97.19 101 HIS A O 1
ATOM 834 N N . ALA A 1 102 ? -8.068 -9.519 -5.539 1.00 97.88 102 ALA A N 1
ATOM 835 C CA . ALA A 1 102 ? -6.728 -10.091 -5.490 1.00 97.88 102 ALA A CA 1
ATOM 836 C C . ALA A 1 102 ? -5.861 -9.575 -4.324 1.00 97.88 102 ALA A C 1
ATOM 838 O O . ALA A 1 102 ? -4.930 -10.275 -3.917 1.00 97.88 102 ALA A O 1
ATOM 839 N N . PHE A 1 103 ? -6.152 -8.382 -3.788 1.00 98.38 103 PHE A N 1
ATOM 840 C CA . PHE A 1 103 ? -5.377 -7.776 -2.703 1.00 98.38 103 PHE A CA 1
ATOM 841 C C . PHE A 1 103 ? -5.895 -8.094 -1.297 1.00 98.38 103 PHE A C 1
ATOM 843 O O . PHE A 1 103 ? -5.125 -7.984 -0.345 1.00 98.38 103 PHE A O 1
ATOM 850 N N . GLU A 1 104 ? -7.139 -8.563 -1.149 1.00 98.12 104 GLU A N 1
ATOM 851 C CA . GLU A 1 104 ? -7.710 -8.916 0.161 1.00 98.12 104 GLU A CA 1
ATOM 852 C C . GLU A 1 104 ? -6.846 -9.869 1.001 1.00 98.12 104 GLU A C 1
ATOM 854 O O . GLU A 1 104 ? -6.736 -9.637 2.204 1.00 98.12 104 GLU A O 1
ATOM 859 N N . PRO A 1 105 ? -6.190 -10.906 0.432 1.00 98.25 105 PRO A N 1
ATOM 860 C CA . PRO A 1 105 ? -5.360 -11.818 1.219 1.00 98.25 105 PRO A CA 1
ATOM 861 C C . PRO A 1 105 ? -4.138 -11.172 1.882 1.00 98.25 105 PRO A C 1
ATOM 863 O O . PRO A 1 105 ? -3.522 -11.810 2.735 1.00 98.25 105 PRO A O 1
ATOM 866 N N . TYR A 1 106 ? -3.754 -9.960 1.470 1.00 98.31 106 TYR A N 1
ATOM 867 C CA . TYR A 1 106 ? -2.630 -9.223 2.049 1.00 98.31 106 TYR A CA 1
ATOM 868 C C . TYR A 1 106 ? -3.067 -8.194 3.092 1.00 98.31 106 TYR A C 1
ATOM 870 O O . TYR A 1 106 ? -2.218 -7.694 3.824 1.00 98.31 106 TYR A O 1
ATOM 878 N N . LEU A 1 107 ?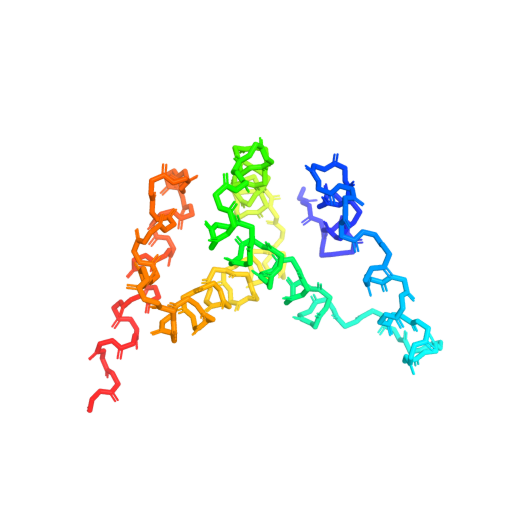 -4.360 -7.865 3.148 1.00 98.56 107 LEU A N 1
ATOM 879 C CA . LEU A 1 107 ? -4.887 -6.893 4.093 1.00 98.56 107 LEU A CA 1
ATOM 880 C C . LEU A 1 107 ? -4.915 -7.481 5.505 1.00 98.56 107 LEU A C 1
ATOM 882 O O . LEU A 1 107 ? -5.307 -8.627 5.730 1.00 98.56 107 LEU A O 1
ATOM 886 N N . GLU A 1 108 ? -4.534 -6.649 6.459 1.00 98.50 108 GLU A N 1
ATOM 887 C CA . GLU A 1 108 ? -4.628 -6.931 7.887 1.00 98.50 1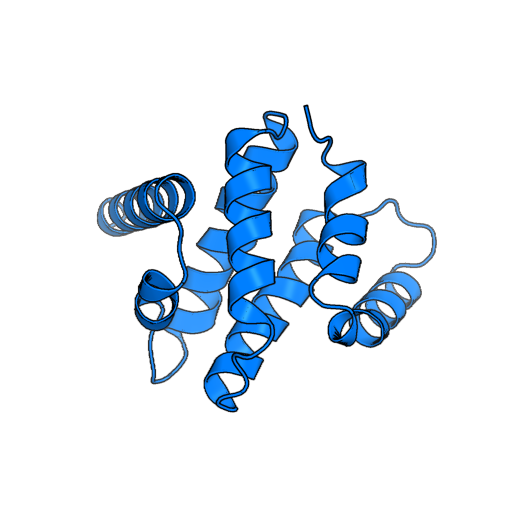08 GLU A CA 1
ATOM 888 C C . GLU A 1 108 ? -6.033 -6.528 8.401 1.00 98.50 108 GLU A C 1
ATOM 890 O O . GLU A 1 108 ? -6.837 -5.978 7.641 1.00 98.50 108 GLU A O 1
ATOM 895 N N . PRO A 1 109 ? -6.415 -6.818 9.659 1.00 98.62 109 PRO A N 1
ATOM 896 C CA . PRO A 1 109 ? -7.809 -6.698 10.092 1.00 98.62 109 PRO A CA 1
ATOM 897 C C . PRO A 1 109 ? -8.459 -5.318 9.900 1.00 98.62 109 PRO A C 1
ATOM 899 O O . PRO A 1 109 ? -9.619 -5.262 9.482 1.00 98.62 109 PRO A O 1
ATOM 902 N N . THR A 1 110 ? -7.757 -4.219 10.197 1.00 98.69 110 THR A N 1
ATOM 903 C CA . THR A 1 110 ? -8.330 -2.861 10.112 1.00 98.69 110 THR A CA 1
ATOM 904 C C . THR A 1 110 ? -8.399 -2.383 8.666 1.00 98.69 110 THR A C 1
ATOM 906 O O . THR A 1 110 ? -9.428 -1.877 8.222 1.00 98.69 110 THR A O 1
ATOM 909 N N . SER A 1 111 ? -7.332 -2.604 7.903 1.00 98.62 111 SER A N 1
ATOM 910 C CA . SER A 1 111 ? -7.272 -2.307 6.471 1.00 98.62 111 SER A CA 1
ATOM 911 C C . SER A 1 111 ? -8.288 -3.125 5.666 1.00 98.62 111 SER A C 1
ATOM 913 O O . SER A 1 111 ? -8.924 -2.579 4.767 1.00 98.62 111 SER A O 1
ATOM 915 N N . LEU A 1 112 ? -8.538 -4.388 6.028 1.00 98.69 112 LEU A N 1
ATOM 916 C CA . LEU A 1 112 ? -9.592 -5.214 5.428 1.00 98.69 112 LEU A CA 1
ATOM 917 C C . LEU A 1 112 ? -11.001 -4.706 5.763 1.00 98.69 112 LEU A C 1
ATOM 919 O O . LEU A 1 112 ? -11.900 -4.781 4.925 1.00 98.69 112 LEU A O 1
ATOM 923 N N . ALA A 1 113 ? -11.219 -4.202 6.980 1.00 98.50 113 ALA A N 1
ATOM 924 C CA . ALA A 1 113 ? -12.495 -3.589 7.342 1.00 98.50 113 ALA A CA 1
ATOM 925 C C . ALA A 1 113 ? -12.750 -2.322 6.509 1.00 98.50 113 ALA A C 1
ATOM 927 O O . ALA A 1 113 ? -13.789 -2.230 5.858 1.00 98.50 113 ALA A O 1
ATOM 928 N N . ALA A 1 114 ? -11.769 -1.414 6.441 1.00 98.31 114 ALA A N 1
ATOM 929 C CA . ALA A 1 114 ? -11.849 -0.200 5.627 1.00 98.31 114 ALA A CA 1
ATOM 930 C C . ALA A 1 114 ? -12.044 -0.510 4.131 1.00 98.31 114 ALA A C 1
ATOM 932 O O . ALA A 1 114 ? -12.849 0.129 3.458 1.00 98.31 114 ALA A O 1
ATOM 933 N N . TRP A 1 115 ? -11.366 -1.538 3.615 1.00 98.31 115 TRP A N 1
ATOM 934 C CA . TRP A 1 115 ? -11.537 -2.015 2.242 1.00 98.31 115 TRP A CA 1
ATOM 935 C C . TRP A 1 115 ? -12.988 -2.388 1.922 1.00 98.31 115 TRP A C 1
ATOM 937 O O . TRP A 1 115 ? -13.533 -1.967 0.904 1.00 98.31 115 TRP A O 1
ATOM 947 N N . ARG A 1 116 ? -13.638 -3.146 2.810 1.00 97.19 116 ARG A N 1
ATOM 948 C CA . ARG A 1 116 ? -15.040 -3.561 2.642 1.00 97.19 116 ARG A CA 1
ATOM 949 C C . ARG A 1 116 ? -16.018 -2.404 2.805 1.00 97.19 116 ARG A C 1
ATOM 951 O O . ARG A 1 116 ? -17.056 -2.380 2.153 1.00 97.19 116 ARG A O 1
ATOM 958 N N . GLU A 1 117 ? -15.701 -1.434 3.660 1.00 96.38 117 GLU A N 1
ATOM 959 C CA . GLU A 1 117 ? -16.497 -0.208 3.771 1.00 96.38 117 GLU A CA 1
ATOM 960 C C . GLU A 1 117 ? -16.481 0.591 2.462 1.00 96.38 117 GLU A C 1
ATOM 962 O O . GLU A 1 117 ? -17.533 1.072 2.032 1.00 96.38 117 GLU A O 1
ATOM 967 N N . LEU A 1 118 ? -15.329 0.667 1.783 1.00 95.50 118 LEU A N 1
ATOM 968 C CA . LEU A 1 118 ? -15.238 1.258 0.445 1.00 95.50 118 LEU A CA 1
ATOM 969 C C . LEU A 1 118 ? -16.112 0.498 -0.563 1.00 95.50 118 LEU A C 1
ATOM 971 O O . LEU A 1 118 ? -16.869 1.134 -1.290 1.00 95.50 118 LEU A O 1
ATOM 975 N N . GLU A 1 119 ? -16.087 -0.840 -0.573 1.00 91.50 119 GLU A N 1
ATOM 976 C CA . GLU A 1 119 ? -16.924 -1.657 -1.474 1.00 91.50 119 GLU A CA 1
ATOM 977 C C . GLU A 1 119 ? -18.420 -1.338 -1.316 1.00 91.50 119 GLU A C 1
ATOM 979 O O . GLU A 1 119 ? -19.099 -1.044 -2.301 1.00 91.50 119 GLU A O 1
ATOM 984 N N . VAL A 1 120 ? -18.924 -1.289 -0.076 1.00 90.19 120 VAL A N 1
ATOM 985 C CA . VAL A 1 120 ? -20.328 -0.934 0.211 1.00 90.19 120 VAL A CA 1
ATOM 986 C C . VAL A 1 120 ? -20.665 0.481 -0.275 1.00 90.19 120 VAL A C 1
ATOM 988 O O . VAL A 1 120 ? -21.757 0.728 -0.792 1.00 90.19 120 VAL A O 1
ATOM 991 N N . MET A 1 121 ? -19.729 1.425 -0.135 1.00 83.81 121 MET A N 1
ATOM 992 C CA . MET A 1 121 ? -19.895 2.798 -0.623 1.00 83.81 121 MET A CA 1
ATOM 993 C C . MET A 1 121 ? -19.987 2.883 -2.153 1.00 83.81 121 MET A C 1
ATOM 995 O O . MET A 1 121 ? -20.629 3.805 -2.663 1.00 83.81 121 MET A O 1
ATOM 999 N N . TRP A 1 122 ? -19.363 1.958 -2.886 1.00 76.62 122 TRP A N 1
ATOM 1000 C CA . TRP A 1 122 ? -19.469 1.866 -4.344 1.00 76.62 122 TRP A CA 1
ATOM 1001 C C . TRP A 1 122 ? -20.764 1.187 -4.794 1.00 76.62 122 TRP A C 1
ATOM 1003 O O . TRP A 1 122 ? -21.416 1.700 -5.700 1.00 76.62 122 TRP A O 1
ATOM 1013 N N . GLU A 1 123 ? -21.180 0.102 -4.134 1.00 76.62 123 GLU A N 1
ATOM 1014 C CA . GLU A 1 123 ? -22.446 -0.597 -4.427 1.00 76.62 123 GLU A CA 1
ATOM 1015 C C . GLU A 1 123 ? -23.682 0.292 -4.197 1.00 76.62 123 GLU A C 1
ATOM 1017 O O . GLU A 1 123 ? -24.701 0.152 -4.866 1.00 76.62 123 GLU A O 1
ATOM 1022 N N . GLY A 1 124 ? -23.601 1.245 -3.266 1.00 59.47 124 GLY A N 1
ATOM 1023 C CA . GLY A 1 124 ? -24.673 2.207 -2.998 1.00 59.47 124 GLY A CA 1
ATOM 1024 C C . GLY A 1 124 ? -24.810 3.350 -4.016 1.00 59.47 124 GLY A C 1
ATOM 1025 O O . GLY A 1 124 ? -25.659 4.219 -3.807 1.00 59.47 124 GLY A O 1
ATOM 1026 N N . LYS A 1 125 ? -23.977 3.401 -5.068 1.00 56.81 125 LYS A N 1
ATOM 1027 C CA . LYS A 1 125 ? -23.948 4.478 -6.083 1.00 56.81 125 LYS A CA 1
ATOM 1028 C C . LYS A 1 125 ? -24.592 4.100 -7.431 1.00 56.81 125 LYS A C 1
ATOM 1030 O O . LYS A 1 125 ? -24.304 4.763 -8.428 1.00 56.81 125 LYS A O 1
ATOM 1035 N N . ASP A 1 126 ? -25.463 3.091 -7.448 1.00 40.69 126 ASP A N 1
ATOM 1036 C CA . ASP A 1 126 ? -26.294 2.723 -8.610 1.00 40.69 126 ASP A CA 1
ATOM 1037 C C . ASP A 1 126 ? -27.466 3.694 -8.872 1.00 40.69 126 ASP A C 1
ATOM 1039 O O . ASP A 1 126 ? -28.179 4.079 -7.912 1.00 40.69 126 ASP A O 1
#